Protein AF-A0A699T878-F1 (afdb_monomer)

Secondary structure (DSSP, 8-state):
--B-TT--B---------SS-EE--SSTHHHHTGGG-SEE-HHHHHHT--SEEEEETTEEEEE-HHHHHHHHHHHHHHTTS--SEEEEE--SHHHHHHHHHHHHTT-SEEEEE-SSHHHHHHHHHHHH-

Organism: Tanacetum cinerariifolium (NCBI:txid118510)

Sequence (129 aa):
RSLDSEGRLRLRVSASTRFPQTEMTSGRHESAVIPLLDALSDEARCIGAVNTVVFRDGQRIGHNTDCSGFAEGFRRGLGDVERGCVVQMGAGGAGAAVAHALLSEGVGQLRIFDVESERAQSLVDNLNA

Solvent-accessible surface area (backbone atoms only — not comparable to full-atom values): 7727 Å² total; per-residue (Å²): 139,67,61,53,101,83,69,49,82,66,83,83,85,78,92,79,95,84,69,95,61,58,76,59,83,88,62,88,56,30,47,65,50,56,88,80,41,77,42,64,37,72,62,13,58,74,62,59,35,33,37,33,49,46,73,53,98,93,38,41,34,29,30,36,59,66,25,58,52,47,39,51,51,43,50,74,76,47,61,89,54,82,45,61,66,48,80,43,82,43,43,50,76,69,31,44,27,48,51,55,24,44,51,74,72,60,39,69,35,80,45,70,42,36,96,55,55,67,42,26,51,54,49,53,54,65,76,73,108

Structure (mmCIF, N/CA/C/O backbone):
data_AF-A0A699T878-F1
#
_entry.id   AF-A0A699T878-F1
#
loop_
_atom_site.group_PDB
_atom_site.id
_atom_site.type_symbol
_atom_site.label_atom_id
_atom_site.label_alt_id
_atom_site.label_comp_id
_atom_site.label_asym_id
_atom_site.label_entity_id
_atom_site.label_seq_id
_atom_site.pdbx_PDB_ins_code
_atom_site.Cartn_x
_atom_site.Cartn_y
_atom_site.Cartn_z
_atom_site.occupancy
_atom_site.B_iso_or_equiv
_atom_site.auth_seq_id
_atom_site.auth_comp_id
_atom_site.auth_asym_id
_atom_site.auth_atom_id
_atom_site.pdbx_PDB_model_num
ATOM 1 N N . ARG A 1 1 ? 19.223 -21.593 16.439 1.00 34.88 1 ARG A N 1
ATOM 2 C CA . ARG A 1 1 ? 18.882 -20.179 16.732 1.00 34.88 1 ARG A CA 1
ATOM 3 C C . ARG A 1 1 ? 20.036 -19.626 17.558 1.00 34.88 1 ARG A C 1
ATOM 5 O O . ARG A 1 1 ? 20.286 -20.204 18.602 1.00 34.88 1 ARG A O 1
ATOM 12 N N . SER A 1 2 ? 20.792 -18.643 17.067 1.00 30.98 2 SER A N 1
ATOM 13 C CA . SER A 1 2 ? 21.947 -18.091 17.796 1.00 30.98 2 SER A CA 1
ATOM 14 C C . SER A 1 2 ? 21.674 -16.633 18.136 1.00 30.98 2 SER A C 1
ATOM 16 O O . SER A 1 2 ? 21.368 -15.850 17.239 1.00 30.98 2 SER A O 1
ATOM 18 N N . LEU A 1 3 ? 21.764 -16.305 19.421 1.00 32.94 3 LEU A N 1
ATOM 19 C CA . LEU A 1 3 ? 21.729 -14.945 19.959 1.00 32.94 3 LEU A CA 1
ATOM 20 C C . LEU A 1 3 ? 23.172 -14.415 20.022 1.00 32.94 3 LEU A C 1
ATOM 22 O O . LEU A 1 3 ? 24.105 -15.219 20.096 1.00 32.94 3 LEU A O 1
ATOM 26 N N . ASP A 1 4 ? 23.369 -13.099 19.941 1.00 45.47 4 ASP A N 1
ATOM 27 C CA . ASP A 1 4 ? 24.670 -12.487 20.249 1.00 45.47 4 ASP A CA 1
ATOM 28 C C . ASP A 1 4 ? 24.858 -12.280 21.760 1.00 45.47 4 ASP A C 1
ATOM 30 O O . ASP A 1 4 ? 23.983 -12.612 22.561 1.00 45.47 4 ASP A O 1
ATOM 34 N N . SER A 1 5 ? 26.031 -11.780 22.163 1.00 41.56 5 SER A N 1
ATOM 35 C CA . SER A 1 5 ? 26.432 -11.609 23.568 1.00 41.56 5 SER A CA 1
ATOM 36 C C . SER A 1 5 ? 25.532 -10.666 24.378 1.00 41.56 5 SER A C 1
ATOM 38 O O . SER A 1 5 ? 25.682 -10.600 25.593 1.00 41.56 5 SER A O 1
ATOM 40 N N . GLU A 1 6 ? 24.596 -9.967 23.728 1.00 45.91 6 GLU A N 1
ATOM 41 C CA . GLU A 1 6 ? 23.611 -9.072 24.346 1.00 45.91 6 GLU A CA 1
ATOM 42 C C . GLU A 1 6 ? 22.170 -9.613 24.262 1.00 45.91 6 GLU A C 1
ATOM 44 O O . GLU A 1 6 ? 21.218 -8.923 24.621 1.00 45.91 6 GLU A O 1
ATOM 49 N N . GLY A 1 7 ? 21.975 -10.851 23.791 1.00 32.78 7 GLY A N 1
ATOM 50 C CA . GLY A 1 7 ? 20.658 -11.486 23.740 1.00 32.78 7 GLY A CA 1
ATOM 51 C C . GLY A 1 7 ? 19.748 -10.986 22.613 1.00 32.78 7 GLY A C 1
ATOM 52 O O . GLY A 1 7 ? 18.541 -11.237 22.665 1.00 32.78 7 GLY A O 1
ATOM 53 N N . ARG A 1 8 ? 20.277 -10.318 21.574 1.00 30.27 8 ARG A N 1
ATOM 54 C CA . ARG A 1 8 ? 19.481 -9.948 20.393 1.00 30.27 8 ARG A CA 1
ATOM 55 C C . ARG A 1 8 ? 19.433 -11.075 19.368 1.00 30.27 8 ARG A C 1
ATOM 57 O O . ARG A 1 8 ? 20.406 -11.776 19.083 1.00 30.27 8 ARG A O 1
ATOM 64 N N . LEU A 1 9 ? 18.249 -11.231 18.781 1.00 26.23 9 LEU A N 1
ATOM 65 C CA . LEU A 1 9 ? 17.965 -12.182 17.713 1.00 26.23 9 LEU A CA 1
ATOM 66 C C . LEU A 1 9 ? 18.595 -11.669 16.411 1.00 26.23 9 LEU A C 1
ATOM 68 O O . LEU A 1 9 ? 18.080 -10.753 15.776 1.00 26.23 9 LEU A O 1
ATOM 72 N N . ARG A 1 10 ? 19.725 -12.259 16.005 1.00 24.25 10 ARG A N 1
ATOM 73 C CA . ARG A 1 10 ? 20.334 -11.993 14.694 1.00 24.25 10 ARG A CA 1
ATOM 74 C C . ARG A 1 10 ? 19.561 -12.741 13.610 1.00 24.25 10 ARG A C 1
ATOM 76 O O . ARG A 1 10 ? 19.772 -13.935 13.393 1.00 24.25 10 ARG A O 1
ATOM 83 N N . LEU A 1 11 ? 18.663 -12.036 12.925 1.00 22.62 11 LEU A N 1
ATOM 84 C CA . LEU A 1 11 ? 18.066 -12.505 11.676 1.00 22.62 11 LEU A CA 1
ATOM 85 C C . LEU A 1 11 ? 19.149 -12.486 10.591 1.00 22.62 11 LEU A C 1
ATOM 87 O O . LEU A 1 11 ? 19.632 -11.431 10.190 1.00 22.62 11 LEU A O 1
ATOM 91 N N . ARG A 1 12 ? 19.576 -13.673 10.153 1.00 21.83 12 ARG A N 1
ATOM 92 C CA . ARG A 1 12 ? 20.529 -13.844 9.054 1.00 21.83 12 ARG A CA 1
ATOM 93 C C . ARG A 1 12 ? 19.719 -14.072 7.780 1.00 21.83 12 ARG A C 1
ATOM 95 O O . ARG A 1 12 ? 19.219 -15.172 7.567 1.00 21.83 12 ARG A O 1
ATOM 102 N N . VAL A 1 13 ? 19.561 -13.026 6.977 1.00 24.69 13 VAL A N 1
ATOM 103 C CA . VAL A 1 13 ? 18.981 -13.116 5.631 1.00 24.69 13 VAL A CA 1
ATOM 104 C C . VAL A 1 13 ? 20.124 -13.426 4.668 1.00 24.69 13 VAL A C 1
ATOM 106 O O . VAL A 1 13 ? 21.119 -12.706 4.633 1.00 24.69 13 VAL A O 1
ATOM 109 N N . SER A 1 14 ? 20.023 -14.529 3.932 1.00 21.31 14 SER A N 1
ATOM 110 C CA . SER A 1 14 ? 20.961 -14.889 2.865 1.00 21.31 14 SER A CA 1
ATOM 111 C C . SER A 1 14 ? 20.212 -14.983 1.541 1.00 21.31 14 SER A C 1
ATOM 113 O O . SER A 1 14 ? 19.278 -15.776 1.439 1.00 21.31 14 SER A O 1
ATOM 115 N N . ALA A 1 15 ? 20.641 -14.224 0.533 1.00 24.14 15 ALA A N 1
ATOM 116 C CA . ALA A 1 15 ? 20.148 -14.369 -0.832 1.00 24.14 15 ALA A CA 1
ATOM 117 C C . ALA A 1 15 ? 20.896 -15.508 -1.545 1.00 24.14 15 ALA A C 1
ATOM 119 O O . ALA A 1 15 ? 22.125 -15.585 -1.497 1.00 24.14 15 ALA A O 1
ATOM 120 N N . SER A 1 16 ? 20.147 -16.401 -2.192 1.00 22.64 16 SER A N 1
ATOM 121 C CA . SER A 1 16 ? 20.661 -17.466 -3.055 1.00 22.64 16 SER A CA 1
ATOM 122 C C . SER A 1 16 ? 20.486 -17.052 -4.515 1.00 22.64 16 SER A C 1
ATOM 124 O O . SER A 1 16 ? 19.399 -16.651 -4.924 1.00 22.64 16 SER A O 1
ATOM 126 N N . THR A 1 17 ? 21.548 -17.138 -5.315 1.00 26.30 17 THR A N 1
ATOM 127 C CA . THR A 1 17 ? 21.529 -16.783 -6.738 1.00 26.30 17 THR A CA 1
ATOM 128 C C . THR A 1 17 ? 21.169 -17.981 -7.611 1.00 26.30 17 THR A C 1
ATOM 130 O O . THR A 1 17 ? 22.040 -18.749 -8.023 1.00 26.30 17 THR A O 1
ATOM 133 N N . ARG A 1 18 ? 19.879 -18.086 -7.962 1.00 31.84 18 ARG A N 1
ATOM 134 C CA . ARG A 1 18 ? 19.439 -18.582 -9.282 1.00 31.84 18 ARG A CA 1
ATOM 135 C C . ARG A 1 18 ? 17.963 -18.272 -9.580 1.00 31.84 18 ARG A C 1
ATOM 137 O O . ARG A 1 18 ? 17.141 -19.174 -9.580 1.00 31.84 18 ARG A O 1
ATOM 144 N N . PHE A 1 19 ? 17.638 -17.016 -9.894 1.00 31.28 19 PHE A N 1
ATOM 145 C CA . PHE A 1 19 ? 16.353 -16.624 -10.500 1.00 31.28 19 PHE A CA 1
ATOM 146 C C . PHE A 1 19 ? 16.542 -15.381 -11.394 1.00 31.28 19 PHE A C 1
ATOM 148 O O . PHE A 1 19 ? 17.431 -14.579 -11.113 1.00 31.28 19 PHE A O 1
ATOM 155 N N . PRO A 1 20 ? 15.748 -15.196 -12.466 1.00 41.94 20 PRO A N 1
ATOM 156 C CA . PRO A 1 20 ? 15.837 -14.043 -13.371 1.00 41.94 20 PRO A CA 1
ATOM 157 C C . PRO A 1 20 ? 15.140 -12.788 -12.799 1.00 41.94 20 PRO A C 1
ATOM 159 O O . PRO A 1 20 ? 14.480 -12.057 -13.531 1.00 41.94 20 PRO A O 1
ATOM 162 N N . GLN A 1 21 ? 15.218 -12.566 -11.486 1.00 41.22 21 GLN A N 1
ATOM 163 C CA . GLN A 1 21 ? 14.495 -11.507 -10.776 1.00 41.22 21 GLN A CA 1
ATOM 164 C C . GLN A 1 21 ? 15.450 -10.757 -9.844 1.00 41.22 21 GLN A C 1
ATOM 166 O O . GLN A 1 21 ? 16.273 -11.376 -9.169 1.00 41.22 21 GLN A O 1
ATOM 171 N N . THR A 1 22 ? 15.329 -9.429 -9.816 1.00 48.16 22 THR A N 1
ATOM 172 C CA . THR A 1 22 ? 16.086 -8.549 -8.917 1.00 48.16 22 THR A CA 1
ATOM 173 C C . THR A 1 22 ? 15.122 -7.962 -7.891 1.00 48.16 22 THR A C 1
ATOM 175 O O . THR A 1 22 ? 14.150 -7.310 -8.271 1.00 48.16 22 THR A O 1
ATOM 178 N N . GLU A 1 23 ? 15.399 -8.197 -6.610 1.00 43.78 23 GLU A N 1
ATOM 179 C CA . GLU A 1 23 ? 14.651 -7.669 -5.463 1.00 43.78 23 GLU A CA 1
ATOM 180 C C . GLU A 1 23 ? 15.445 -6.503 -4.850 1.00 43.78 23 GLU A C 1
ATOM 182 O O . GLU A 1 23 ? 16.653 -6.623 -4.619 1.00 43.78 23 GLU A O 1
ATOM 187 N N . MET A 1 24 ? 14.804 -5.351 -4.642 1.00 51.19 24 MET A N 1
ATOM 188 C CA . MET A 1 24 ? 15.436 -4.140 -4.105 1.00 51.19 24 MET A CA 1
ATOM 189 C C . MET A 1 24 ? 15.036 -3.962 -2.639 1.00 51.19 24 MET A C 1
ATOM 191 O O . MET A 1 24 ? 1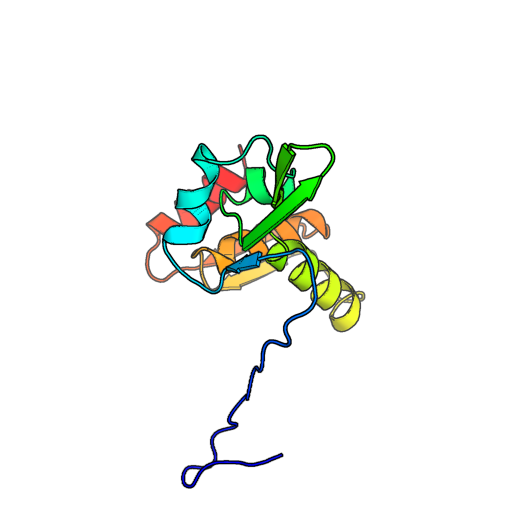3.857 -3.868 -2.323 1.00 51.19 24 MET A O 1
ATOM 195 N N . THR A 1 25 ? 16.017 -3.926 -1.734 1.00 43.91 25 THR A N 1
ATOM 196 C CA . THR A 1 25 ? 15.776 -3.753 -0.294 1.00 43.91 25 THR A CA 1
ATOM 197 C C . THR A 1 25 ? 15.930 -2.283 0.108 1.00 43.91 25 THR A C 1
ATOM 199 O O . THR A 1 25 ? 17.0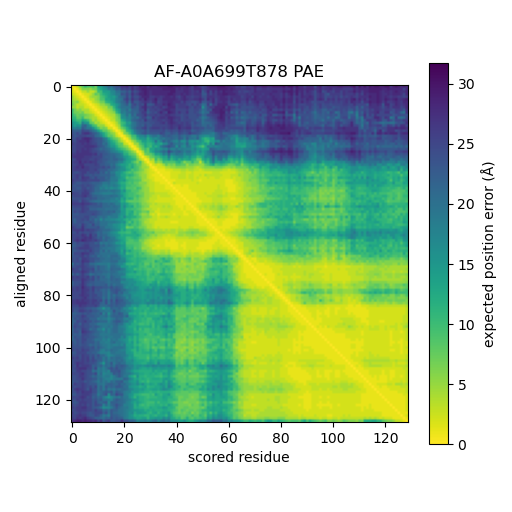45 -1.769 0.095 1.00 43.91 25 THR A O 1
ATOM 202 N N . SER A 1 26 ? 14.829 -1.648 0.520 1.00 45.09 26 SER A N 1
ATOM 203 C CA . SER A 1 26 ? 14.741 -0.451 1.373 1.00 45.09 26 SER A CA 1
ATOM 204 C C . SER A 1 26 ? 15.579 0.767 0.951 1.00 45.09 26 SER A C 1
ATOM 206 O O . SER A 1 26 ? 16.752 0.909 1.307 1.00 45.09 26 SER A O 1
ATOM 208 N N . GLY A 1 27 ? 14.941 1.724 0.263 1.00 46.97 27 GLY A N 1
ATOM 209 C CA . GLY A 1 27 ? 15.466 3.086 0.102 1.00 46.97 27 GLY A CA 1
ATOM 210 C C . GLY A 1 27 ? 14.783 3.931 -0.978 1.00 46.97 27 GLY A C 1
ATOM 211 O O . GLY A 1 27 ? 13.946 3.453 -1.736 1.00 46.97 27 GLY A O 1
ATOM 212 N N . ARG A 1 28 ? 15.230 5.194 -1.121 1.00 42.56 28 ARG A N 1
ATOM 213 C CA . ARG A 1 28 ? 14.802 6.212 -2.122 1.00 42.56 28 ARG A CA 1
ATOM 214 C C . ARG A 1 28 ? 14.864 5.735 -3.598 1.00 42.56 28 ARG A C 1
ATOM 216 O O . ARG A 1 28 ? 14.494 6.470 -4.507 1.00 42.56 28 ARG A O 1
ATOM 223 N N . HIS A 1 29 ? 15.358 4.521 -3.832 1.00 50.09 29 HIS A N 1
ATOM 224 C CA . HIS A 1 29 ? 15.543 3.881 -5.130 1.00 50.09 29 HIS A CA 1
ATOM 225 C C . HIS A 1 29 ? 14.287 3.157 -5.638 1.00 50.09 29 HIS A C 1
ATOM 227 O O . HIS A 1 29 ? 14.131 3.027 -6.849 1.00 50.09 29 HIS A O 1
ATOM 233 N N . GLU A 1 30 ? 13.383 2.740 -4.745 1.00 59.31 30 GLU A N 1
ATOM 234 C CA . GLU A 1 30 ? 12.170 1.985 -5.103 1.00 59.31 30 GLU A CA 1
ATOM 235 C C . GLU A 1 30 ? 11.203 2.813 -5.967 1.00 59.31 30 GLU A C 1
ATOM 237 O O . GLU A 1 30 ? 10.566 2.289 -6.876 1.00 59.31 30 GLU A O 1
ATOM 242 N N . SER A 1 31 ? 11.139 4.131 -5.760 1.00 61.75 31 SER A N 1
ATOM 243 C CA . SER A 1 31 ? 10.398 5.042 -6.649 1.00 61.75 31 SER A CA 1
ATOM 244 C C . SER A 1 31 ? 11.242 5.526 -7.834 1.00 61.75 31 SER A C 1
ATOM 246 O O . SER A 1 31 ? 10.709 5.840 -8.895 1.00 61.75 31 SER A O 1
ATOM 248 N N . ALA A 1 32 ? 12.572 5.574 -7.691 1.00 73.00 32 ALA A N 1
ATOM 249 C CA . ALA A 1 32 ? 13.477 6.095 -8.720 1.00 73.00 32 ALA A CA 1
ATOM 250 C C . ALA A 1 32 ? 13.604 5.180 -9.949 1.00 73.00 32 ALA A C 1
ATOM 252 O O . ALA A 1 32 ? 14.018 5.642 -11.010 1.00 73.00 32 ALA A O 1
ATOM 253 N N . VAL A 1 33 ? 13.259 3.895 -9.818 1.00 76.00 33 VAL A N 1
ATOM 254 C CA . VAL A 1 33 ? 13.267 2.942 -10.938 1.00 76.00 33 VAL A CA 1
ATOM 255 C C . VAL A 1 33 ? 12.049 3.100 -11.851 1.00 76.00 33 VAL A C 1
ATOM 257 O O . VAL A 1 33 ? 12.130 2.732 -13.017 1.00 76.00 33 VAL A O 1
ATOM 260 N N . ILE A 1 34 ? 10.949 3.696 -11.370 1.00 81.19 34 ILE A N 1
ATOM 261 C CA . ILE A 1 34 ? 9.677 3.805 -12.105 1.00 81.19 34 ILE A CA 1
ATOM 262 C C . ILE A 1 34 ? 9.836 4.404 -13.517 1.00 81.19 34 ILE A C 1
ATOM 264 O O . ILE A 1 34 ? 9.304 3.807 -14.452 1.00 81.19 34 ILE A O 1
ATOM 268 N N . PRO A 1 35 ? 10.600 5.497 -13.740 1.00 85.75 35 PRO A N 1
ATOM 269 C CA . PRO A 1 35 ? 10.786 6.064 -15.081 1.00 85.75 35 PRO A CA 1
ATOM 270 C C . PRO A 1 35 ? 11.522 5.145 -16.068 1.00 85.75 35 PRO A C 1
ATOM 272 O O . PRO A 1 35 ? 11.566 5.437 -17.260 1.00 85.75 35 PRO A O 1
ATOM 275 N N . LEU A 1 36 ? 12.145 4.067 -15.584 1.00 85.00 36 LEU A N 1
ATOM 276 C CA . LEU A 1 36 ? 12.910 3.108 -16.383 1.00 85.00 36 LEU A CA 1
ATOM 277 C C . LEU A 1 36 ? 12.097 1.856 -16.751 1.00 85.00 36 LEU A C 1
ATOM 279 O O . LEU A 1 36 ? 12.640 0.961 -17.405 1.00 85.00 36 LEU A O 1
ATOM 283 N N . LEU A 1 37 ? 10.839 1.767 -16.310 1.00 87.31 37 LEU A N 1
ATOM 284 C CA . LEU A 1 37 ? 9.964 0.613 -16.506 1.00 87.31 37 LEU A CA 1
ATOM 285 C C . LEU A 1 37 ? 8.962 0.862 -17.630 1.00 87.31 37 LEU A C 1
ATOM 287 O O . LEU A 1 37 ? 8.522 1.986 -17.856 1.00 87.31 37 LEU A O 1
ATOM 291 N N . ASP A 1 38 ? 8.587 -0.213 -18.319 1.00 89.38 38 ASP A N 1
ATOM 292 C CA . ASP A 1 38 ? 7.637 -0.157 -19.431 1.00 89.38 38 ASP A CA 1
ATOM 293 C C . ASP A 1 38 ? 6.185 -0.211 -18.924 1.00 89.38 38 ASP A C 1
ATOM 295 O O . ASP A 1 38 ? 5.280 0.341 -19.548 1.00 89.38 38 ASP A O 1
ATOM 299 N N . ALA A 1 39 ? 5.956 -0.860 -17.776 1.00 88.50 39 ALA A N 1
ATOM 300 C CA . ALA A 1 39 ? 4.655 -0.936 -17.118 1.00 88.50 39 ALA A CA 1
ATOM 301 C C . ALA A 1 39 ? 4.788 -1.098 -15.596 1.00 88.50 39 ALA A C 1
ATOM 303 O O . ALA A 1 39 ? 5.823 -1.523 -15.080 1.00 88.50 39 ALA A O 1
ATOM 304 N N . LEU A 1 40 ? 3.700 -0.803 -14.883 1.00 85.62 40 LEU A N 1
ATOM 305 C CA . LEU A 1 40 ? 3.533 -1.065 -13.454 1.00 85.62 40 LEU A CA 1
ATOM 306 C C . LEU A 1 40 ? 2.290 -1.927 -13.243 1.00 85.62 40 LEU A C 1
ATOM 308 O O . LEU A 1 40 ? 1.270 -1.691 -13.895 1.00 85.62 40 LEU A O 1
ATOM 312 N N . SER A 1 41 ? 2.383 -2.872 -12.311 1.00 83.19 41 SER A N 1
ATOM 313 C CA . SER A 1 41 ? 1.212 -3.505 -11.691 1.00 83.19 41 SER A CA 1
ATOM 314 C C . SER A 1 41 ? 0.344 -2.478 -10.960 1.00 83.19 41 SER A C 1
ATOM 316 O O . SER A 1 41 ? 0.817 -1.388 -10.617 1.00 83.19 41 SER A O 1
ATOM 318 N N . ASP A 1 42 ? -0.918 -2.826 -10.720 1.00 79.19 42 ASP A N 1
ATOM 319 C CA . ASP A 1 42 ? -1.874 -1.939 -10.054 1.00 79.19 42 ASP A CA 1
ATOM 320 C C . ASP A 1 42 ? -1.398 -1.586 -8.639 1.00 79.19 42 ASP A C 1
ATOM 322 O O . ASP A 1 42 ? -1.429 -0.419 -8.248 1.00 79.19 42 ASP A O 1
ATOM 326 N N . GLU A 1 43 ? -0.818 -2.548 -7.915 1.00 74.25 43 GLU A N 1
ATOM 327 C CA . GLU A 1 43 ? -0.271 -2.326 -6.577 1.00 74.25 43 GLU A CA 1
ATOM 328 C C . GLU A 1 43 ? 0.923 -1.363 -6.608 1.00 74.25 43 GLU A C 1
ATOM 330 O O . GLU A 1 43 ? 0.985 -0.415 -5.825 1.00 74.25 43 GLU A O 1
ATOM 335 N N . ALA A 1 44 ? 1.862 -1.559 -7.541 1.00 80.00 44 ALA A N 1
ATOM 336 C CA . ALA A 1 44 ? 3.019 -0.675 -7.685 1.00 80.00 44 ALA A CA 1
ATOM 337 C C . ALA A 1 44 ? 2.620 0.748 -8.107 1.00 80.00 44 ALA A C 1
ATOM 339 O O . ALA A 1 44 ? 3.259 1.717 -7.692 1.00 80.00 44 ALA A O 1
ATOM 340 N N . ARG A 1 45 ? 1.562 0.880 -8.919 1.00 80.94 45 ARG A N 1
ATOM 341 C CA . ARG A 1 45 ? 1.016 2.172 -9.347 1.00 80.94 45 ARG A CA 1
ATOM 342 C C . ARG A 1 45 ? 0.361 2.914 -8.187 1.00 80.94 45 ARG A C 1
ATOM 344 O O . ARG A 1 45 ? 0.641 4.095 -8.018 1.00 80.94 45 ARG A O 1
ATOM 351 N N . CYS A 1 46 ? -0.459 2.226 -7.394 1.00 70.38 46 CYS A N 1
ATOM 352 C CA . CYS A 1 46 ? -1.100 2.793 -6.210 1.00 70.38 46 CYS A CA 1
ATOM 353 C C . CYS A 1 46 ? -0.077 3.245 -5.159 1.00 70.38 46 CYS A C 1
ATOM 355 O O . CYS A 1 46 ? -0.181 4.347 -4.634 1.00 70.38 46 CYS A O 1
ATOM 357 N N . ILE A 1 47 ? 0.943 2.426 -4.890 1.00 74.81 47 ILE A N 1
ATOM 358 C CA . ILE A 1 47 ? 1.932 2.709 -3.838 1.00 74.81 47 ILE A CA 1
ATOM 359 C C . ILE A 1 47 ? 2.979 3.740 -4.296 1.00 74.81 47 ILE A C 1
ATOM 361 O O . ILE A 1 47 ? 3.574 4.431 -3.471 1.00 74.81 47 ILE A O 1
ATOM 365 N N . GLY A 1 48 ? 3.242 3.845 -5.604 1.00 74.56 48 GLY A N 1
ATOM 366 C CA . GLY A 1 48 ? 4.283 4.731 -6.140 1.00 74.56 48 GLY A CA 1
ATOM 367 C C . GLY A 1 48 ? 5.711 4.248 -5.847 1.00 74.56 48 GLY A C 1
ATOM 368 O O . GLY A 1 48 ? 6.660 5.040 -5.842 1.00 74.56 48 GLY A O 1
ATOM 369 N N . ALA A 1 49 ? 5.880 2.949 -5.594 1.00 75.88 49 ALA A N 1
ATOM 370 C CA . ALA A 1 49 ? 7.171 2.321 -5.328 1.00 75.88 49 ALA A CA 1
ATOM 371 C C . ALA A 1 49 ? 7.218 0.901 -5.904 1.00 75.88 49 ALA A C 1
ATOM 373 O O . ALA A 1 49 ? 6.229 0.169 -5.846 1.00 75.88 49 ALA A O 1
ATOM 374 N N . VAL A 1 50 ? 8.378 0.506 -6.427 1.00 76.69 50 VAL A N 1
ATOM 375 C CA . VAL A 1 50 ? 8.654 -0.812 -7.006 1.00 76.69 50 VAL A CA 1
ATOM 376 C C . VAL A 1 50 ? 9.803 -1.460 -6.239 1.00 76.69 50 VAL A C 1
ATOM 378 O O . VAL A 1 50 ? 10.904 -0.913 -6.198 1.00 76.69 50 VAL A O 1
ATOM 381 N N . ASN A 1 51 ? 9.565 -2.646 -5.679 1.00 77.25 51 ASN A N 1
ATOM 382 C CA . ASN A 1 51 ? 10.602 -3.466 -5.040 1.00 77.25 51 ASN A CA 1
ATOM 383 C C . ASN A 1 51 ? 11.034 -4.658 -5.920 1.00 77.25 51 ASN A C 1
ATOM 385 O O . ASN A 1 51 ? 12.083 -5.255 -5.682 1.00 77.25 51 ASN A O 1
ATOM 389 N N . THR A 1 52 ? 10.250 -4.981 -6.958 1.00 76.25 52 THR A N 1
ATOM 390 C CA . THR A 1 52 ? 10.449 -6.147 -7.826 1.00 76.25 52 THR A CA 1
ATOM 391 C C . THR A 1 52 ? 10.237 -5.769 -9.290 1.00 76.25 52 THR A C 1
ATOM 393 O O . THR A 1 52 ? 9.199 -5.217 -9.643 1.00 76.25 52 THR A O 1
ATOM 396 N N . VAL A 1 53 ? 11.178 -6.109 -10.174 1.00 82.88 53 VAL A N 1
ATOM 397 C CA . VAL A 1 53 ? 11.009 -5.944 -11.631 1.00 82.88 53 VAL A CA 1
ATOM 398 C C . VAL A 1 53 ? 10.946 -7.310 -12.301 1.00 82.88 53 VAL A C 1
ATOM 400 O O . VAL A 1 53 ? 11.856 -8.128 -12.161 1.00 82.88 53 VAL A O 1
ATOM 403 N N . VAL A 1 54 ? 9.876 -7.547 -13.055 1.00 85.25 54 VAL A N 1
ATOM 404 C CA . VAL A 1 54 ? 9.670 -8.758 -13.848 1.00 85.25 54 VAL A CA 1
ATOM 405 C C . VAL A 1 54 ? 9.959 -8.450 -15.310 1.00 85.25 54 VAL A C 1
ATOM 407 O O . VAL A 1 54 ? 9.367 -7.546 -15.896 1.00 85.25 54 VAL A O 1
ATOM 410 N N . PHE A 1 55 ? 10.862 -9.227 -15.905 1.00 85.94 55 PHE A N 1
ATOM 411 C CA . PHE A 1 55 ? 11.137 -9.183 -17.336 1.00 85.94 55 PHE A CA 1
ATOM 412 C C . PHE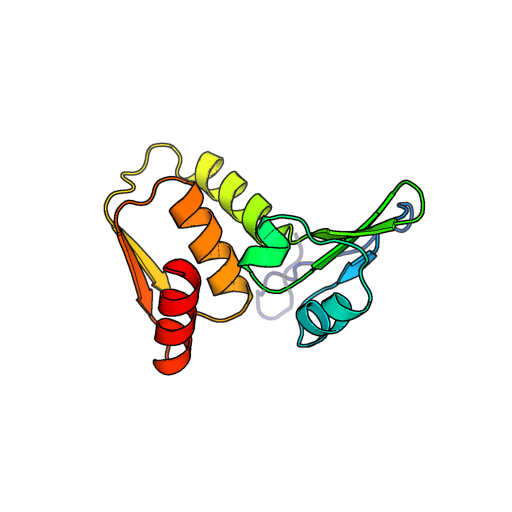 A 1 55 ? 10.286 -10.234 -18.042 1.00 85.94 55 PHE A C 1
ATOM 414 O O . PHE A 1 55 ? 10.471 -11.433 -17.820 1.00 85.94 55 PHE A O 1
ATOM 421 N N . ARG A 1 56 ? 9.348 -9.800 -18.883 1.00 81.88 56 ARG A N 1
ATOM 422 C CA . ARG A 1 56 ? 8.444 -10.693 -19.614 1.00 81.88 56 ARG A CA 1
ATOM 423 C C . ARG A 1 56 ? 8.190 -10.152 -21.011 1.00 81.88 56 ARG A C 1
ATOM 425 O O . ARG A 1 56 ? 7.906 -8.973 -21.162 1.00 81.88 56 ARG A O 1
ATOM 432 N N . ASP A 1 57 ? 8.324 -11.014 -22.018 1.00 86.81 57 ASP A N 1
ATOM 433 C CA . ASP A 1 57 ? 8.051 -10.680 -23.423 1.00 86.81 57 ASP A CA 1
ATOM 434 C C . ASP A 1 57 ? 8.794 -9.411 -23.907 1.00 86.8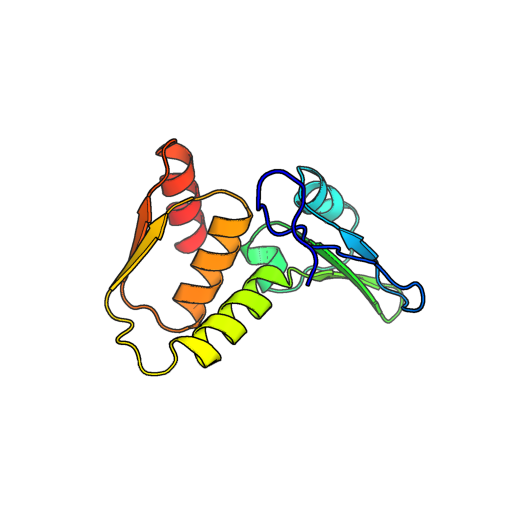1 57 ASP A C 1
ATOM 436 O O . ASP A 1 57 ? 8.289 -8.625 -24.701 1.00 86.81 57 ASP A O 1
ATOM 440 N N . GLY A 1 58 ? 10.018 -9.198 -23.401 1.00 87.31 58 GLY A N 1
ATOM 441 C CA . GLY A 1 58 ? 10.851 -8.030 -23.717 1.00 87.31 58 GLY A CA 1
ATOM 442 C C . GLY A 1 58 ? 10.513 -6.752 -22.938 1.00 87.31 58 GLY A C 1
ATOM 443 O O . GLY A 1 58 ? 11.176 -5.740 -23.146 1.00 87.31 58 GLY A O 1
ATOM 444 N N . GLN A 1 59 ? 9.533 -6.790 -22.034 1.00 85.50 59 GLN A N 1
ATOM 445 C CA . GLN A 1 59 ? 9.108 -5.657 -21.211 1.00 85.50 59 GLN A CA 1
ATOM 446 C C . GLN A 1 59 ? 9.607 -5.769 -19.768 1.00 85.50 59 GLN A C 1
ATOM 448 O O . GLN A 1 59 ? 9.762 -6.868 -19.232 1.00 85.50 59 GLN A O 1
ATOM 453 N N . ARG A 1 60 ? 9.809 -4.615 -19.128 1.00 89.56 60 ARG A N 1
ATOM 454 C CA . ARG A 1 60 ? 10.125 -4.445 -17.704 1.00 89.56 60 ARG A CA 1
ATOM 455 C C . ARG A 1 60 ? 8.876 -4.003 -16.955 1.00 89.56 60 ARG A C 1
ATOM 457 O O . ARG A 1 60 ? 8.435 -2.864 -17.108 1.00 89.56 60 ARG A O 1
ATOM 464 N N . ILE A 1 61 ? 8.329 -4.893 -16.136 1.00 88.56 61 ILE A N 1
ATOM 465 C CA . ILE A 1 61 ? 7.101 -4.656 -15.375 1.00 88.56 61 ILE A CA 1
ATOM 466 C C . ILE A 1 61 ? 7.448 -4.512 -13.892 1.00 88.56 61 ILE A C 1
ATOM 468 O O . ILE A 1 61 ? 8.058 -5.404 -13.304 1.00 88.56 61 ILE A O 1
ATOM 472 N N . GLY A 1 62 ? 7.076 -3.385 -13.289 1.00 86.12 62 GLY A N 1
ATOM 473 C CA . GLY A 1 62 ? 7.282 -3.112 -11.867 1.00 86.12 62 GLY A CA 1
ATOM 474 C C . GLY A 1 62 ? 6.188 -3.687 -10.974 1.00 86.12 62 GLY A C 1
ATOM 475 O O . GLY A 1 62 ? 4.995 -3.504 -11.228 1.00 86.12 62 GLY A O 1
ATOM 476 N N . HIS A 1 63 ? 6.604 -4.3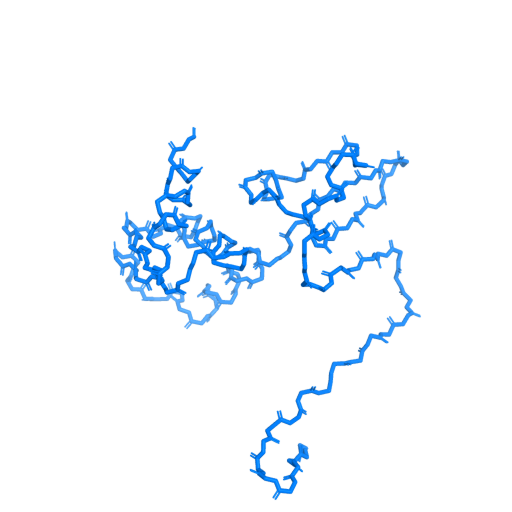26 -9.888 1.00 81.44 63 HIS A N 1
ATOM 477 C CA . HIS A 1 63 ? 5.755 -4.881 -8.845 1.00 81.44 63 HIS A CA 1
ATOM 478 C C . HIS A 1 63 ? 6.173 -4.385 -7.462 1.00 81.44 63 HIS A C 1
ATOM 480 O O . HIS A 1 63 ? 7.347 -4.100 -7.207 1.00 81.44 63 HIS A O 1
ATOM 486 N N . ASN A 1 64 ? 5.187 -4.307 -6.573 1.00 76.19 64 ASN A N 1
ATOM 487 C CA . ASN A 1 64 ? 5.391 -4.079 -5.153 1.00 76.19 64 ASN A CA 1
ATOM 488 C C . ASN A 1 64 ? 4.796 -5.256 -4.377 1.00 76.19 64 ASN A C 1
ATOM 490 O O . ASN A 1 64 ? 3.580 -5.373 -4.229 1.00 76.19 64 ASN A O 1
ATOM 494 N N . THR A 1 65 ? 5.656 -6.168 -3.937 1.00 72.44 65 THR A N 1
ATOM 495 C CA . THR A 1 65 ? 5.229 -7.404 -3.271 1.00 72.44 65 THR A CA 1
ATOM 496 C C . THR A 1 65 ? 4.911 -7.211 -1.790 1.00 72.44 65 THR A C 1
ATOM 498 O O . THR A 1 65 ? 4.208 -8.051 -1.226 1.00 72.44 65 THR A O 1
ATOM 501 N N . ASP A 1 66 ? 5.330 -6.105 -1.169 1.00 73.88 66 ASP A N 1
ATOM 502 C CA . ASP A 1 66 ? 5.144 -5.868 0.269 1.00 73.88 66 ASP A CA 1
ATOM 503 C C . ASP A 1 66 ? 3.661 -5.764 0.645 1.00 73.88 66 ASP A C 1
ATOM 505 O O . ASP A 1 66 ? 3.231 -6.316 1.659 1.00 73.88 66 ASP A O 1
ATOM 509 N N . CYS A 1 67 ? 2.853 -5.141 -0.218 1.00 72.62 67 CYS A N 1
ATOM 510 C CA . CYS A 1 67 ? 1.399 -5.065 -0.056 1.00 72.62 67 CYS A CA 1
ATOM 511 C C . CYS A 1 67 ? 0.760 -6.463 -0.065 1.00 72.62 67 CYS A C 1
ATOM 513 O O . CYS A 1 67 ? 0.044 -6.839 0.864 1.00 72.62 67 CYS A O 1
ATOM 515 N N . SER A 1 68 ? 1.093 -7.277 -1.072 1.00 74.00 68 SER A N 1
ATOM 516 C CA . SER A 1 68 ? 0.568 -8.643 -1.200 1.00 74.00 68 SER A CA 1
ATOM 517 C C . SER A 1 68 ? 1.026 -9.562 -0.060 1.00 74.00 68 SER A C 1
ATOM 519 O O . SER A 1 68 ? 0.245 -10.373 0.441 1.00 74.00 68 SER A O 1
ATOM 521 N N . GLY A 1 69 ? 2.272 -9.403 0.401 1.00 81.56 69 GLY A N 1
ATOM 522 C CA . GLY A 1 69 ? 2.822 -10.155 1.524 1.00 81.56 69 GLY A CA 1
ATOM 523 C C . GLY A 1 69 ? 2.131 -9.803 2.839 1.00 81.56 69 GLY A C 1
ATOM 524 O O . GLY A 1 69 ? 1.802 -10.700 3.620 1.00 81.56 69 GLY A O 1
ATOM 525 N N . PHE A 1 70 ? 1.849 -8.516 3.065 1.00 85.94 70 PHE A N 1
ATOM 526 C CA . PHE A 1 70 ? 1.086 -8.082 4.229 1.00 85.94 70 PHE A CA 1
ATOM 527 C C . PHE A 1 70 ? -0.358 -8.587 4.183 1.00 85.94 70 PHE A C 1
ATOM 529 O O . PHE A 1 70 ? -0.816 -9.155 5.171 1.00 85.94 70 PHE A O 1
ATOM 536 N N . ALA A 1 71 ? -1.057 -8.440 3.053 1.00 84.81 71 ALA A N 1
ATOM 537 C CA . ALA A 1 71 ? -2.434 -8.914 2.892 1.00 84.81 71 ALA A CA 1
ATOM 538 C C . ALA A 1 71 ? -2.555 -10.423 3.170 1.00 8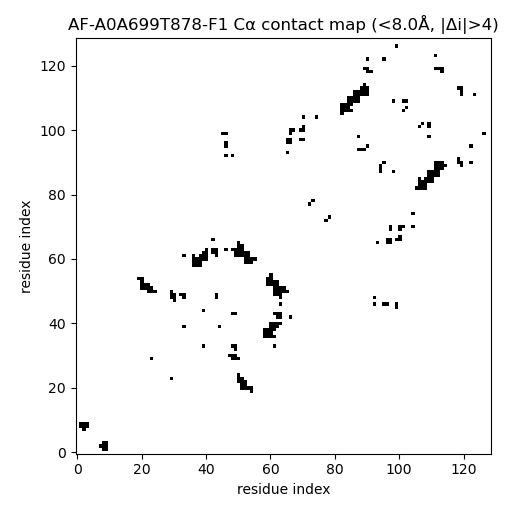4.81 71 ALA A C 1
ATOM 540 O O . ALA A 1 71 ? -3.434 -10.865 3.911 1.00 84.81 71 ALA A O 1
ATOM 541 N N . GLU A 1 72 ? -1.620 -11.228 2.658 1.00 86.12 72 GLU A N 1
ATOM 542 C CA . GLU A 1 72 ? -1.583 -12.666 2.935 1.00 86.12 72 GLU A CA 1
ATOM 543 C C . GLU A 1 72 ? -1.348 -12.969 4.420 1.00 86.12 72 GLU A C 1
ATOM 545 O O . GLU A 1 72 ? -2.045 -13.801 5.009 1.00 86.12 72 GLU A O 1
ATOM 550 N N . GLY A 1 73 ? -0.393 -12.277 5.047 1.00 85.88 73 GLY A N 1
ATOM 551 C CA . GLY A 1 73 ? -0.143 -12.393 6.483 1.00 85.88 73 GLY A CA 1
ATOM 552 C C . GLY A 1 73 ? -1.366 -12.002 7.315 1.00 85.88 73 GLY A C 1
ATOM 553 O O . GLY A 1 73 ? -1.720 -12.710 8.260 1.00 85.88 73 GLY A O 1
ATOM 554 N N . PHE A 1 74 ? -2.051 -10.927 6.924 1.00 86.06 74 PHE A N 1
ATOM 555 C CA . PHE A 1 74 ? -3.267 -10.435 7.557 1.00 86.06 74 PHE A CA 1
ATOM 556 C C . PHE A 1 74 ? -4.398 -11.464 7.468 1.00 86.06 74 PHE A C 1
ATOM 558 O O . PHE A 1 74 ? -4.966 -11.829 8.495 1.00 86.06 74 PHE A O 1
ATOM 565 N N . ARG A 1 75 ? -4.668 -12.030 6.285 1.00 84.94 75 ARG A N 1
ATOM 566 C CA . ARG A 1 75 ? -5.695 -13.073 6.116 1.00 84.94 75 ARG A CA 1
ATOM 567 C C . ARG A 1 75 ? -5.409 -14.325 6.935 1.00 84.94 75 ARG A C 1
ATOM 569 O O . ARG A 1 75 ? -6.322 -14.875 7.544 1.00 84.94 75 ARG A O 1
ATOM 576 N N . ARG A 1 76 ? -4.153 -14.779 6.966 1.00 88.44 76 ARG A N 1
ATOM 577 C CA . ARG A 1 76 ? -3.769 -15.994 7.704 1.00 88.44 76 ARG A CA 1
ATOM 578 C C . ARG A 1 76 ? -3.759 -15.800 9.215 1.00 88.44 76 ARG A C 1
ATOM 580 O O . ARG A 1 76 ? -4.085 -16.732 9.941 1.00 88.44 76 ARG A O 1
ATOM 587 N N . GLY A 1 77 ? -3.322 -14.633 9.682 1.00 87.75 77 GLY A N 1
ATOM 588 C CA . GLY A 1 77 ? -3.132 -14.360 11.107 1.00 87.75 77 GLY A CA 1
ATOM 589 C C . GLY A 1 77 ? -4.344 -13.736 11.793 1.00 87.75 77 GLY A C 1
ATOM 590 O O . GLY A 1 77 ? -4.521 -13.932 12.991 1.00 87.75 77 GLY A O 1
ATOM 591 N N . LEU A 1 78 ? -5.159 -12.981 11.052 1.00 86.75 78 LEU A N 1
ATOM 592 C CA . LEU A 1 78 ? -6.245 -12.142 11.571 1.00 86.75 78 LEU A CA 1
ATOM 593 C C . LEU A 1 78 ? -7.541 -12.289 10.752 1.00 86.75 78 LEU A C 1
ATOM 595 O O . LEU A 1 78 ? -8.399 -11.409 10.790 1.00 86.75 78 LEU A O 1
ATOM 599 N N . GLY A 1 79 ? -7.701 -13.397 10.020 1.00 82.12 79 GLY A N 1
ATOM 600 C CA . GLY A 1 79 ? -8.836 -13.634 9.123 1.00 82.12 79 GLY A CA 1
ATOM 601 C C . GLY A 1 79 ? -10.208 -13.451 9.778 1.00 82.12 79 GLY A C 1
ATOM 602 O O . GLY A 1 79 ? -11.086 -12.854 9.154 1.00 82.12 79 GLY A O 1
ATOM 603 N N . ASP A 1 80 ? -10.333 -13.876 11.039 1.00 85.31 80 ASP A N 1
ATOM 604 C CA . ASP A 1 80 ? -11.580 -13.888 11.819 1.00 85.31 80 ASP A CA 1
ATOM 605 C C . ASP A 1 80 ? -11.789 -12.632 12.688 1.00 85.31 80 ASP A C 1
ATOM 607 O O . ASP A 1 80 ? -12.754 -12.550 13.448 1.00 85.31 80 ASP A O 1
ATOM 611 N N . VAL A 1 81 ? -10.878 -11.653 12.627 1.00 86.38 81 VAL A N 1
ATOM 612 C CA . VAL A 1 81 ? -10.967 -10.428 13.436 1.00 86.38 81 VAL A CA 1
ATOM 613 C C . VAL A 1 81 ? -11.908 -9.420 12.779 1.00 86.38 81 VAL A C 1
ATOM 615 O O . VAL A 1 81 ? -11.929 -9.268 11.556 1.00 86.38 81 VAL A O 1
ATOM 618 N N . GLU A 1 82 ? -12.670 -8.692 13.599 1.00 84.06 82 GLU A N 1
ATOM 619 C CA . GLU A 1 82 ? -13.533 -7.611 13.129 1.00 84.06 82 GLU A CA 1
ATOM 620 C C . GLU A 1 82 ? -12.710 -6.501 12.454 1.00 84.06 82 GLU A C 1
ATOM 622 O O . GLU A 1 82 ? -11.798 -5.921 13.045 1.00 84.06 82 GLU A O 1
ATOM 627 N N . ARG A 1 83 ? -13.060 -6.180 11.204 1.00 86.81 83 ARG A N 1
ATOM 628 C CA . ARG A 1 83 ? -12.341 -5.214 10.352 1.00 86.81 83 ARG A CA 1
ATOM 629 C C . ARG A 1 83 ? -12.992 -3.826 10.347 1.00 86.81 83 ARG A C 1
ATOM 631 O O . ARG A 1 83 ? -12.749 -3.026 9.449 1.00 86.81 83 ARG A O 1
ATOM 638 N N . GLY A 1 84 ? -13.841 -3.533 11.334 1.00 82.19 84 GLY A N 1
ATOM 639 C CA . GLY A 1 84 ? -14.615 -2.290 11.388 1.00 82.19 84 GLY A CA 1
ATOM 640 C C . GLY A 1 84 ? -13.740 -1.040 11.510 1.00 82.19 84 GLY A C 1
ATOM 641 O O . GLY A 1 84 ? -13.958 -0.069 10.790 1.00 82.19 84 GLY A O 1
ATOM 642 N N . CYS A 1 85 ? -12.727 -1.069 12.382 1.00 87.56 85 CYS A N 1
ATOM 643 C CA . CYS A 1 85 ? -11.801 0.045 12.589 1.00 87.56 85 CYS A CA 1
ATOM 644 C C . CYS A 1 85 ? -10.385 -0.461 12.892 1.00 87.56 85 CYS A C 1
ATOM 646 O O . CYS A 1 85 ? -10.190 -1.231 13.831 1.00 87.56 85 CYS A O 1
ATOM 648 N N . VAL A 1 86 ? -9.396 0.005 12.128 1.00 89.12 86 VAL A N 1
ATOM 649 C CA . VAL A 1 86 ? -7.974 -0.309 12.318 1.00 89.12 86 VAL A CA 1
ATOM 650 C C . VAL A 1 86 ? -7.190 0.981 12.539 1.00 89.12 86 VAL A C 1
ATOM 652 O O . VAL A 1 86 ? -7.415 1.984 11.861 1.00 89.12 86 VAL A O 1
ATOM 655 N N . VAL A 1 87 ? -6.250 0.950 13.484 1.00 91.25 87 VAL A N 1
ATOM 656 C CA . VAL A 1 87 ? -5.285 2.033 13.707 1.00 91.25 87 VAL A CA 1
ATOM 657 C C . VAL A 1 87 ? -3.916 1.584 13.208 1.00 91.25 87 VAL A C 1
ATOM 659 O O . VAL A 1 87 ? -3.389 0.571 13.663 1.00 91.25 87 VAL A O 1
ATOM 662 N N . GLN A 1 88 ? -3.338 2.352 12.290 1.00 90.06 88 GLN A N 1
ATOM 663 C CA . GLN A 1 88 ? -2.001 2.152 11.746 1.00 90.06 88 GLN A CA 1
ATOM 664 C C . GLN A 1 88 ? -1.040 3.205 12.300 1.00 90.06 88 GLN A C 1
ATOM 666 O O . GLN A 1 88 ? -1.332 4.400 12.284 1.00 90.06 88 GLN A O 1
ATOM 671 N N . MET A 1 89 ? 0.140 2.754 12.726 1.00 92.06 89 MET A N 1
ATOM 672 C CA . MET A 1 89 ? 1.241 3.616 13.153 1.00 92.06 89 MET A CA 1
ATOM 673 C C . MET A 1 89 ? 2.320 3.637 12.062 1.00 92.06 89 MET A C 1
ATOM 675 O O . MET A 1 89 ? 2.918 2.605 11.763 1.00 92.06 89 MET A O 1
ATOM 679 N N . GLY A 1 90 ? 2.574 4.811 11.493 1.00 85.12 90 GLY A N 1
ATOM 680 C CA . GLY A 1 90 ? 3.537 5.065 10.426 1.00 85.12 90 GLY A CA 1
ATOM 681 C C . GLY A 1 90 ? 2.889 5.231 9.048 1.00 85.12 90 GLY A C 1
ATOM 682 O O . GLY A 1 90 ? 2.042 4.437 8.639 1.00 85.12 90 GLY A O 1
ATOM 683 N N . ALA A 1 91 ? 3.340 6.244 8.311 1.00 87.25 91 ALA A N 1
ATOM 684 C CA . ALA A 1 91 ? 2.900 6.613 6.963 1.00 87.25 91 ALA A CA 1
ATOM 685 C C . ALA A 1 91 ? 4.072 6.705 5.957 1.00 87.25 91 ALA A C 1
ATOM 687 O O . ALA A 1 91 ? 3.972 7.360 4.923 1.00 87.25 91 ALA A O 1
ATOM 688 N N . GLY A 1 92 ? 5.211 6.068 6.259 1.00 82.69 92 GLY A N 1
ATOM 689 C CA . GLY A 1 92 ? 6.323 5.899 5.310 1.00 82.69 92 GLY A CA 1
ATOM 690 C C . GLY A 1 92 ? 6.032 4.844 4.230 1.00 82.69 92 GLY A C 1
ATOM 691 O O . GLY A 1 92 ? 4.939 4.292 4.190 1.00 82.69 92 GLY A O 1
ATOM 692 N N . GLY A 1 93 ? 7.020 4.494 3.394 1.00 78.12 93 GLY A N 1
ATOM 693 C CA . GLY A 1 93 ? 6.829 3.562 2.261 1.00 78.12 93 GLY A CA 1
ATOM 694 C C . GLY A 1 93 ? 6.182 2.220 2.637 1.00 78.12 93 GLY A C 1
ATOM 695 O O . GLY A 1 93 ? 5.193 1.817 2.031 1.00 78.12 93 GLY A O 1
ATOM 696 N N . ALA A 1 94 ? 6.652 1.583 3.715 1.00 80.56 94 ALA A N 1
ATOM 697 C CA . ALA A 1 94 ? 6.023 0.367 4.237 1.00 80.56 94 ALA A CA 1
ATOM 698 C C . ALA A 1 94 ? 4.605 0.623 4.787 1.00 80.56 94 ALA A C 1
ATOM 700 O O . ALA A 1 94 ? 3.710 -0.193 4.596 1.00 80.56 94 ALA A O 1
ATOM 701 N N . GLY A 1 95 ? 4.379 1.770 5.437 1.00 86.81 95 GLY A N 1
ATOM 702 C CA . GLY A 1 95 ? 3.057 2.167 5.929 1.00 86.81 95 GLY A CA 1
ATOM 703 C C . GLY A 1 95 ? 2.053 2.376 4.795 1.00 86.81 95 GLY A C 1
ATOM 704 O O . GLY A 1 95 ? 0.900 1.975 4.920 1.00 86.81 95 GLY A O 1
ATOM 705 N N . ALA A 1 96 ? 2.485 2.932 3.663 1.00 86.69 96 ALA A N 1
ATOM 706 C CA . ALA A 1 96 ? 1.643 3.069 2.480 1.00 86.69 96 ALA A CA 1
ATOM 707 C C . ALA A 1 96 ? 1.214 1.697 1.933 1.00 86.69 96 ALA A C 1
ATOM 709 O O . ALA A 1 96 ? 0.025 1.468 1.717 1.00 86.69 96 ALA A O 1
ATOM 710 N N . ALA A 1 97 ? 2.155 0.755 1.795 1.00 84.12 97 ALA A N 1
ATOM 711 C CA . ALA A 1 97 ? 1.848 -0.608 1.357 1.00 84.12 97 ALA A CA 1
ATOM 712 C C . ALA A 1 97 ? 0.864 -1.321 2.306 1.00 84.12 97 ALA A C 1
ATOM 714 O O . ALA A 1 97 ? -0.088 -1.953 1.849 1.00 84.12 97 ALA A O 1
ATOM 715 N N . VAL A 1 98 ? 1.048 -1.174 3.623 1.00 89.56 98 VAL A N 1
ATOM 716 C CA . VAL A 1 98 ? 0.139 -1.731 4.640 1.00 89.56 98 VAL A CA 1
ATOM 717 C C . VAL A 1 98 ? -1.256 -1.108 4.554 1.00 89.56 98 VAL A C 1
ATOM 719 O O . VAL A 1 98 ? -2.245 -1.837 4.596 1.00 89.56 98 VAL A O 1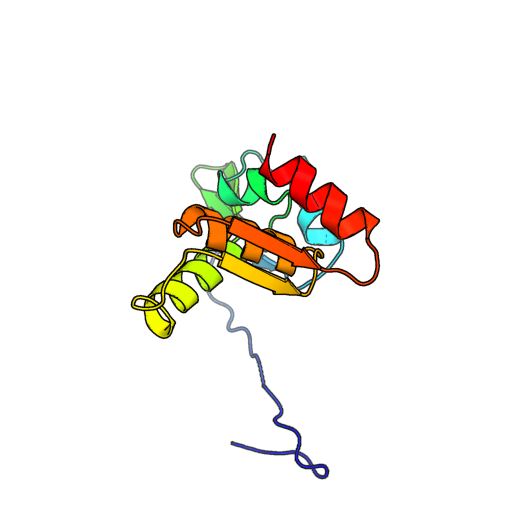
ATOM 722 N N . ALA A 1 99 ? -1.355 0.213 4.392 1.00 88.88 99 ALA A N 1
ATOM 723 C CA . ALA A 1 99 ? -2.638 0.903 4.304 1.00 88.88 99 ALA A CA 1
ATOM 724 C C . ALA A 1 99 ? -3.450 0.443 3.083 1.00 88.88 99 ALA A C 1
ATOM 726 O O . ALA A 1 99 ? -4.634 0.128 3.212 1.00 88.88 99 ALA A O 1
ATOM 727 N N . HIS A 1 100 ? -2.798 0.319 1.921 1.00 87.56 100 HIS A N 1
ATOM 728 C CA . HIS A 1 100 ? -3.420 -0.238 0.717 1.00 87.56 100 HIS A CA 1
ATOM 729 C C . HIS A 1 100 ? -3.892 -1.681 0.922 1.00 87.56 100 HIS A C 1
ATOM 731 O O . HIS A 1 100 ? -5.015 -2.020 0.538 1.00 87.56 100 HIS A O 1
ATOM 737 N N . ALA A 1 101 ? -3.070 -2.521 1.555 1.00 88.25 101 ALA A N 1
ATOM 738 C CA . ALA A 1 101 ? -3.432 -3.904 1.845 1.00 88.25 101 ALA A CA 1
ATOM 739 C C . ALA A 1 101 ? -4.652 -3.991 2.778 1.00 88.25 101 ALA A C 1
ATOM 741 O O . ALA A 1 101 ? -5.593 -4.723 2.487 1.00 88.25 101 ALA A O 1
ATOM 742 N N . LEU A 1 102 ? -4.681 -3.211 3.864 1.00 89.38 102 LEU A N 1
ATOM 743 C CA . LEU A 1 102 ? -5.790 -3.191 4.826 1.00 89.38 102 LEU A CA 1
ATOM 744 C C . LEU A 1 102 ? -7.117 -2.778 4.178 1.00 89.38 102 LEU A C 1
ATOM 746 O O . LEU A 1 102 ? -8.142 -3.416 4.417 1.00 89.38 102 LEU A O 1
ATOM 750 N N . LEU A 1 103 ? -7.106 -1.738 3.341 1.00 87.31 103 LEU A N 1
ATOM 751 C CA . LEU A 1 103 ? -8.308 -1.293 2.631 1.00 87.31 103 LEU A CA 1
ATOM 752 C C . LEU A 1 103 ? -8.782 -2.331 1.606 1.00 87.31 103 LEU A C 1
ATOM 754 O O . LEU A 1 103 ? -9.976 -2.612 1.528 1.00 87.31 103 LEU A O 1
ATOM 758 N N . SER A 1 104 ? -7.852 -2.963 0.884 1.00 85.69 104 SER A N 1
ATOM 759 C CA . SER A 1 104 ? -8.168 -4.040 -0.070 1.00 85.69 104 SER A CA 1
ATOM 760 C C . SER A 1 104 ? -8.749 -5.281 0.620 1.00 85.69 104 SER A C 1
ATOM 762 O O . SER A 1 104 ? -9.578 -5.985 0.050 1.00 85.69 104 SER A O 1
ATOM 764 N N . GLU A 1 105 ? -8.369 -5.518 1.876 1.00 88.31 105 GLU A N 1
ATOM 765 C CA . GLU A 1 105 ? -8.902 -6.576 2.741 1.00 88.31 105 GLU A CA 1
ATOM 766 C C . GLU A 1 105 ? -10.243 -6.209 3.411 1.00 88.31 105 GLU A C 1
ATOM 768 O O . GLU A 1 105 ? -10.736 -6.944 4.274 1.00 88.31 105 GLU A O 1
ATOM 773 N N . GLY A 1 106 ? -10.865 -5.093 3.024 1.00 86.19 106 GLY A N 1
ATOM 774 C CA . GLY A 1 106 ? -12.211 -4.722 3.461 1.00 86.19 106 GLY A CA 1
ATOM 775 C C . GLY A 1 106 ? -12.275 -4.096 4.854 1.00 86.19 106 GLY A C 1
ATOM 776 O O . GLY A 1 106 ? -13.301 -4.208 5.527 1.00 86.19 106 GLY A O 1
ATOM 777 N N . VAL A 1 107 ? -11.199 -3.449 5.310 1.00 88.50 107 VAL A N 1
ATOM 778 C CA . VAL A 1 107 ? -11.255 -2.607 6.513 1.00 88.50 107 VAL A CA 1
ATOM 779 C C . VAL A 1 107 ? -12.219 -1.439 6.289 1.00 88.50 107 VAL A C 1
ATOM 781 O O . VAL A 1 107 ? -12.075 -0.685 5.332 1.00 88.50 107 VAL A O 1
ATOM 784 N N . GLY A 1 108 ? -13.191 -1.273 7.191 1.00 84.69 108 GLY A N 1
ATOM 785 C CA . GLY A 1 108 ? -14.233 -0.247 7.072 1.00 84.69 108 GLY A CA 1
ATOM 786 C C . GLY A 1 108 ? -13.736 1.170 7.370 1.00 84.69 108 GLY A C 1
ATOM 787 O O . GLY A 1 108 ? -14.075 2.113 6.660 1.00 84.69 108 GLY A O 1
ATOM 788 N N . GLN A 1 109 ? -12.916 1.329 8.412 1.00 90.38 109 GLN A N 1
ATOM 789 C CA . GLN A 1 109 ? -12.274 2.594 8.768 1.00 90.38 109 GLN A CA 1
ATOM 790 C C . GLN A 1 109 ? -10.796 2.365 9.094 1.00 90.38 109 GLN A C 1
ATOM 792 O O . GLN A 1 109 ? -10.466 1.619 10.015 1.00 90.38 109 GLN A O 1
ATOM 797 N N . LEU A 1 110 ? -9.903 3.060 8.389 1.00 91.12 110 LEU A N 1
ATOM 798 C CA . LEU A 1 110 ? -8.470 3.076 8.680 1.00 91.12 110 LEU A CA 1
ATOM 799 C C . LEU A 1 110 ? -8.066 4.440 9.254 1.00 91.12 110 LEU A C 1
ATOM 801 O O . LEU A 1 110 ? -8.315 5.477 8.642 1.00 91.12 110 LEU A O 1
ATOM 805 N N . ARG A 1 111 ? -7.439 4.448 10.433 1.00 90.12 111 ARG A N 1
ATOM 806 C CA . ARG A 1 111 ? -6.883 5.652 11.069 1.00 90.12 111 ARG A CA 1
ATOM 807 C C . ARG A 1 111 ? -5.366 5.575 11.047 1.00 90.12 111 ARG A C 1
ATOM 809 O O . ARG A 1 111 ? -4.798 4.656 11.628 1.00 90.12 111 ARG A O 1
ATOM 816 N N . ILE A 1 112 ? -4.720 6.539 10.406 1.00 89.94 112 ILE A N 1
ATOM 817 C CA . ILE A 1 112 ? -3.264 6.569 10.251 1.00 89.94 112 ILE A CA 1
ATOM 818 C C . ILE A 1 112 ? -2.688 7.620 11.195 1.00 89.94 112 ILE A C 1
ATOM 820 O O . ILE A 1 112 ? -3.151 8.759 11.226 1.00 89.94 112 ILE A O 1
ATOM 824 N N . PHE A 1 113 ? -1.669 7.235 11.953 1.00 90.62 113 PHE A N 1
ATOM 825 C CA . PHE A 1 113 ? -0.897 8.131 12.801 1.00 90.62 113 PHE A CA 1
ATOM 826 C C . PHE A 1 113 ? 0.569 8.102 12.385 1.00 90.62 113 PHE A C 1
ATOM 828 O O . PHE A 1 113 ? 1.152 7.032 12.244 1.00 90.62 113 PHE A O 1
ATOM 835 N N . ASP A 1 114 ? 1.188 9.268 12.252 1.00 91.00 114 ASP A N 1
ATOM 836 C CA . ASP A 1 114 ? 2.631 9.417 12.081 1.00 91.00 114 ASP A CA 1
ATOM 837 C C . ASP A 1 114 ? 3.109 10.583 12.959 1.00 91.00 114 ASP A C 1
ATOM 839 O O . ASP A 1 114 ? 2.327 11.478 13.287 1.00 91.00 114 ASP A O 1
ATOM 843 N N . VAL A 1 115 ? 4.381 10.562 13.362 1.00 89.19 115 VAL A N 1
ATOM 844 C CA . VAL A 1 115 ? 4.997 11.672 14.107 1.00 89.19 115 VAL A CA 1
ATOM 845 C C . VAL A 1 115 ? 5.027 12.930 13.234 1.00 89.19 115 VAL A C 1
ATOM 847 O O . VAL A 1 115 ? 4.831 14.036 13.734 1.00 89.19 115 VAL A O 1
ATOM 850 N N . GLU A 1 116 ? 5.228 12.756 11.927 1.00 87.25 116 GLU A N 1
ATOM 851 C CA . GLU A 1 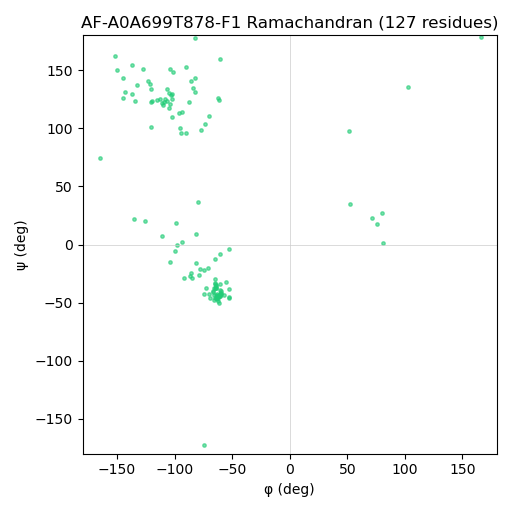116 ? 5.109 13.811 10.924 1.00 87.25 116 GLU A CA 1
ATOM 852 C C . GLU A 1 116 ? 3.692 13.782 10.329 1.00 87.25 116 GLU A C 1
ATOM 854 O O . GLU A 1 116 ? 3.404 13.023 9.401 1.00 87.25 116 GLU A O 1
ATOM 859 N N . SER A 1 117 ? 2.790 14.618 10.853 1.00 85.06 117 SER A N 1
ATOM 860 C CA . SER A 1 117 ? 1.368 14.643 10.463 1.00 85.06 117 SER A CA 1
ATOM 861 C C . SER A 1 117 ? 1.135 14.843 8.961 1.00 85.06 117 SER A C 1
ATOM 863 O O . SER A 1 117 ? 0.190 14.284 8.405 1.00 85.06 117 SER A O 1
ATOM 865 N N . GLU A 1 118 ? 2.017 15.581 8.285 1.00 87.38 118 GLU A N 1
ATOM 866 C CA . GLU A 1 118 ? 1.968 15.795 6.834 1.00 87.38 118 GLU A CA 1
ATOM 867 C C . GLU A 1 118 ? 2.075 14.485 6.039 1.00 87.38 118 GLU A C 1
ATOM 869 O O . GLU A 1 118 ? 1.424 14.340 5.002 1.00 87.38 118 GLU A O 1
ATOM 874 N N . ARG A 1 119 ? 2.837 13.497 6.531 1.00 83.75 119 ARG A N 1
ATOM 875 C CA . ARG A 1 119 ? 2.956 12.183 5.875 1.00 83.75 119 ARG A CA 1
ATOM 876 C C . ARG A 1 119 ? 1.668 11.385 5.985 1.00 83.75 119 ARG A C 1
ATOM 878 O O . ARG A 1 119 ? 1.242 10.781 5.005 1.00 83.75 119 ARG A O 1
ATOM 885 N N . ALA A 1 120 ? 1.041 11.405 7.161 1.00 83.69 120 ALA A N 1
ATOM 886 C CA . ALA A 1 120 ? -0.247 10.755 7.368 1.00 83.69 120 ALA A CA 1
ATOM 887 C C . ALA A 1 120 ? -1.319 11.374 6.460 1.00 83.69 120 ALA A C 1
ATOM 889 O O 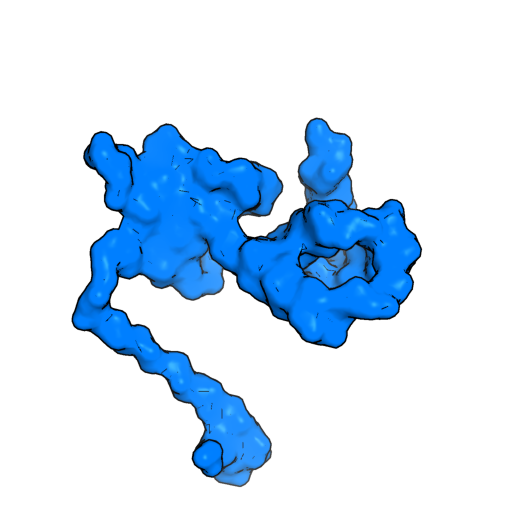. ALA A 1 120 ? -2.044 10.636 5.797 1.00 83.69 120 ALA A O 1
ATOM 890 N N . GLN A 1 121 ? -1.367 12.708 6.365 1.00 84.62 121 GLN A N 1
ATOM 891 C CA . GLN A 1 121 ? -2.314 13.394 5.485 1.00 84.62 121 GLN A CA 1
ATOM 892 C C . GLN A 1 121 ? -2.057 13.083 4.005 1.00 84.62 121 GLN A C 1
ATOM 894 O O . GLN A 1 121 ? -2.985 12.709 3.299 1.00 84.62 121 GLN A O 1
ATOM 899 N N . SER A 1 122 ? -0.799 13.136 3.557 1.00 83.19 122 SER A N 1
ATOM 900 C CA . SER A 1 122 ? -0.440 12.817 2.166 1.00 83.19 122 SER A CA 1
ATOM 901 C C . SER A 1 122 ? -0.834 11.387 1.783 1.00 83.19 122 SER A C 1
ATOM 903 O O . SER A 1 122 ? -1.316 11.146 0.680 1.00 83.19 122 SER A O 1
ATOM 905 N N . LEU A 1 123 ? -0.653 10.426 2.697 1.00 84.12 123 LEU A N 1
ATOM 906 C CA . LEU A 1 123 ? -1.092 9.051 2.473 1.00 84.12 123 LEU A CA 1
ATOM 907 C C . LEU A 1 123 ? -2.623 8.961 2.382 1.00 84.12 123 LEU A C 1
ATOM 909 O O . LEU A 1 123 ? -3.129 8.298 1.485 1.00 84.12 123 LEU A O 1
ATOM 913 N N . VAL A 1 124 ? -3.364 9.644 3.257 1.00 85.56 124 VAL A N 1
ATOM 914 C CA . VAL A 1 124 ? -4.837 9.689 3.195 1.00 85.56 124 VAL A CA 1
ATOM 915 C C . VAL A 1 124 ? -5.329 10.285 1.875 1.00 85.56 124 VAL A C 1
ATOM 917 O O . VAL A 1 124 ? -6.258 9.743 1.281 1.00 85.56 124 VAL A O 1
ATOM 920 N N . ASP A 1 125 ? -4.710 11.364 1.403 1.00 83.69 125 ASP A N 1
ATOM 921 C CA . ASP A 1 125 ? -5.087 12.006 0.142 1.00 83.69 125 ASP A CA 1
ATOM 922 C C . ASP A 1 125 ? -4.858 11.055 -1.043 1.00 83.69 125 ASP A C 1
ATOM 924 O O . ASP A 1 125 ? -5.739 10.897 -1.885 1.00 83.69 125 ASP A O 1
ATOM 928 N N . ASN A 1 126 ? -3.726 10.341 -1.057 1.00 80.25 126 ASN A N 1
ATOM 929 C CA . ASN A 1 126 ? -3.419 9.342 -2.084 1.00 80.25 126 ASN A CA 1
ATOM 930 C C . ASN A 1 126 ? -4.384 8.145 -2.072 1.00 80.25 126 ASN A C 1
ATOM 932 O O . ASN A 1 126 ? -4.691 7.605 -3.129 1.00 80.25 126 ASN A O 1
ATOM 936 N N . LEU A 1 127 ? -4.853 7.714 -0.897 1.00 80.56 127 LEU A N 1
ATOM 937 C CA . LEU A 1 127 ? -5.782 6.582 -0.765 1.00 80.56 127 LEU A CA 1
ATOM 938 C C . LEU A 1 127 ? -7.218 6.921 -1.198 1.00 80.56 127 LEU A C 1
ATOM 940 O O . LEU A 1 127 ? -7.985 6.006 -1.487 1.00 80.56 127 LEU A O 1
ATOM 944 N N . ASN A 1 128 ? -7.587 8.206 -1.208 1.00 79.31 128 ASN A N 1
ATOM 945 C CA . ASN A 1 128 ? -8.927 8.683 -1.572 1.00 79.31 128 ASN A CA 1
ATOM 946 C C . ASN A 1 128 ? -9.034 9.213 -3.015 1.00 79.31 128 ASN A C 1
ATOM 948 O O . ASN A 1 128 ? -10.131 9.605 -3.421 1.00 79.31 128 ASN A O 1
ATOM 952 N N . ALA A 1 129 ? -7.919 9.291 -3.745 1.00 68.62 129 ALA A N 1
ATOM 953 C CA . ALA A 1 129 ? -7.856 9.756 -5.132 1.00 68.62 129 ALA A CA 1
ATOM 954 C C . ALA A 1 129 ? -8.322 8.678 -6.123 1.00 68.62 129 ALA A C 1
ATOM 956 O O . ALA A 1 129 ? -9.000 9.059 -7.107 1.00 68.62 129 ALA A O 1
#

pLDDT: mean 72.66, std 21.28, range [21.31, 92.06]

Radius of gyration: 16.99 Å; Cα contacts (8 Å, |Δi|>4): 163; chains: 1; bounding box: 41×36×48 Å

Nearest PDB structures (foldseek):
  3doo-assembly1_A  TM=8.580E-01  e=1.505E-07  Staphylococcus epidermidis RP62A
  3t4e-assembly1_B  TM=8.762E-01  e=6.329E-07  Salmonella enterica subsp. enterica serovar Typhimurium
  3sef-assembly2_C  TM=9.078E-01  e=1.719E-06  Vibrio cholerae O1 biovar El Tor str. N16961
  1o9b-assembly2_B  TM=8.768E-01  e=1.339E-06  Escherichia coli
  3don-assembly1_A  TM=8.527E-01  e=1.258E-06  Staphylococcus epidermidis RP62A

Foldseek 3Di:
DDAPPVRDDDDDDDDDDDDPKAFAPDDPVQLVCVVVFPEEDPLCVLLSGFRIWDQDPNGTYGDDCLLVVLLVVCCVPPVPPDLAEDEAEDLPSSSLSNVVSSVVNPRNYYHYDYPPVVSSVVSVVSVVD

InterPro domains:
  IPR022893 Shikimate dehydrogenase family [PTHR21089] (29-127)
  IPR036291 NAD(P)-binding domain superfamily [SSF51735] (61-128)
  IPR046346 Aminoacid dehydrogenase-like, N-terminal domain superfamily [SSF53223] (29-65)

Mean predicted aligned error: 12.16 Å